Protein AF-A0A2S6UJ53-F1 (afdb_monomer_lite)

Sequence (110 aa):
MGRHGVETVLGAVVLLVVGMFMFFAYSAAQVKAVVVMSIVADIKLPTDTVASIGSEGIVGSKYVRFEPGVEKTFIEAGGAIAQTKGFRSLEDQVGEIIFLATGGSSDGGQ

pLDDT: mean 85.55, std 11.55, range [43.03, 97.5]

Secondary structure (DSSP, 8-state):
--SHHHHHHHHHHHHHHHHHHHHHHHHHHT----------TT-PPBTTPEEEEEESTTTS-EEEEEE--S-S-BPPTT---SEEEPPPPHHHHHHHHHHHHTT-------

Structure (mmCIF, N/CA/C/O backbone):
data_AF-A0A2S6UJ53-F1
#
_entry.id   AF-A0A2S6UJ53-F1
#
loop_
_atom_site.group_PDB
_atom_site.id
_atom_site.type_symbol
_atom_site.label_atom_id
_atom_site.label_alt_id
_atom_site.label_comp_id
_atom_site.label_asym_id
_atom_site.label_entity_id
_atom_site.label_seq_id
_atom_site.pdbx_PDB_ins_code
_atom_site.Cartn_x
_atom_site.Cartn_y
_atom_site.Cartn_z
_atom_site.occupancy
_atom_site.B_iso_or_equiv
_atom_site.auth_seq_id
_atom_site.auth_comp_id
_atom_site.auth_asym_id
_atom_site.auth_atom_id
_atom_site.pdbx_PDB_model_num
ATOM 1 N N . MET A 1 1 ? 27.704 17.789 -48.263 1.00 57.00 1 MET A N 1
ATOM 2 C CA . MET A 1 1 ? 26.407 17.695 -47.547 1.00 57.00 1 MET A CA 1
ATOM 3 C C . MET A 1 1 ? 26.108 16.309 -46.921 1.00 57.00 1 MET A C 1
ATOM 5 O O . MET A 1 1 ? 24.976 16.085 -46.527 1.00 57.00 1 MET A O 1
ATOM 9 N N . GLY A 1 2 ? 27.068 15.378 -46.755 1.00 60.09 2 GLY A N 1
ATOM 10 C CA . GLY A 1 2 ? 26.772 13.971 -46.388 1.00 60.09 2 GLY A CA 1
ATOM 11 C C . GLY A 1 2 ? 26.922 13.548 -44.914 1.00 60.09 2 GLY A C 1
ATOM 12 O O . GLY A 1 2 ? 26.799 12.364 -44.631 1.00 60.09 2 GLY A O 1
ATOM 13 N N . ARG A 1 3 ? 27.219 14.465 -43.980 1.00 65.56 3 ARG A N 1
ATOM 14 C CA . ARG A 1 3 ? 27.495 14.122 -42.564 1.00 65.56 3 ARG A CA 1
ATOM 15 C C . ARG A 1 3 ? 26.298 14.357 -41.625 1.00 65.56 3 ARG A C 1
ATOM 17 O O . ARG A 1 3 ? 26.142 13.618 -40.669 1.00 65.56 3 ARG A O 1
ATOM 24 N N . HIS A 1 4 ? 25.384 15.258 -41.997 1.00 71.00 4 HIS A N 1
ATOM 25 C CA . HIS A 1 4 ? 24.214 15.643 -41.189 1.00 71.00 4 HIS A CA 1
ATOM 26 C C . HIS A 1 4 ? 22.993 14.723 -41.299 1.00 71.00 4 HIS A C 1
ATOM 28 O O . HIS A 1 4 ? 22.118 14.727 -40.432 1.00 71.00 4 HIS A O 1
ATOM 34 N N . GLY A 1 5 ? 22.932 13.904 -42.351 1.00 81.69 5 GLY A N 1
ATOM 35 C CA . GLY A 1 5 ? 21.852 12.932 -42.520 1.00 81.69 5 GLY A CA 1
ATOM 36 C C . GLY A 1 5 ? 21.928 11.802 -41.493 1.00 81.69 5 GLY A C 1
ATOM 37 O O . GLY A 1 5 ? 20.924 11.470 -40.870 1.00 81.69 5 GLY A O 1
ATOM 38 N N . VAL A 1 6 ? 23.125 11.253 -41.262 1.00 85.00 6 VAL A N 1
ATOM 39 C CA . VAL A 1 6 ? 23.318 10.128 -40.330 1.00 85.00 6 VAL A CA 1
ATOM 40 C C . VAL A 1 6 ? 23.093 10.530 -38.873 1.00 85.00 6 VAL A C 1
ATOM 42 O O . VAL A 1 6 ? 22.550 9.744 -38.108 1.00 85.00 6 VAL A O 1
ATOM 45 N N . GLU A 1 7 ? 23.428 11.767 -38.507 1.00 86.81 7 GLU A N 1
ATOM 46 C CA . GLU A 1 7 ? 23.223 12.319 -37.161 1.00 86.81 7 GLU A CA 1
ATOM 47 C C . GLU A 1 7 ? 21.726 12.494 -36.858 1.00 86.81 7 GLU A C 1
ATOM 49 O O . GLU A 1 7 ? 21.259 12.145 -35.775 1.00 86.81 7 GLU A O 1
ATOM 54 N N . THR A 1 8 ? 20.951 12.946 -37.849 1.00 91.00 8 THR A N 1
ATOM 55 C CA . THR A 1 8 ? 19.496 13.129 -37.721 1.00 91.00 8 THR A CA 1
ATOM 56 C C . THR A 1 8 ? 18.765 11.789 -37.674 1.00 91.00 8 THR A C 1
ATOM 58 O O . THR A 1 8 ? 17.855 11.605 -36.867 1.00 91.00 8 THR A O 1
ATOM 61 N N . VAL A 1 9 ? 19.183 10.828 -38.503 1.00 92.69 9 VAL A N 1
ATOM 62 C CA . VAL A 1 9 ? 18.619 9.470 -38.496 1.00 92.69 9 VAL A CA 1
ATOM 63 C C . VAL A 1 9 ? 18.943 8.766 -37.181 1.00 92.69 9 VAL A C 1
ATOM 65 O O . VAL A 1 9 ? 18.045 8.191 -36.570 1.00 92.69 9 VAL A O 1
ATOM 68 N N . LEU A 1 10 ? 20.184 8.861 -36.695 1.00 91.19 10 LEU A N 1
ATOM 69 C CA . LEU A 1 10 ? 20.565 8.288 -35.405 1.00 91.19 10 LEU A CA 1
ATOM 70 C C . LEU A 1 10 ? 19.780 8.935 -34.256 1.00 91.19 10 LEU A C 1
ATOM 72 O O . LEU A 1 10 ? 19.243 8.219 -33.417 1.00 91.19 10 LEU A O 1
ATOM 76 N N . GLY A 1 11 ? 19.641 10.264 -34.245 1.00 93.00 11 GLY A N 1
ATOM 77 C CA . GLY A 1 11 ? 18.850 10.977 -33.239 1.00 93.00 11 GLY A CA 1
ATOM 78 C C . GLY A 1 11 ? 17.373 10.572 -33.237 1.00 93.00 11 GLY A C 1
ATOM 79 O O . GLY A 1 11 ? 16.805 10.315 -32.176 1.00 93.00 11 GLY A O 1
ATOM 80 N N . ALA A 1 12 ? 16.760 10.434 -34.415 1.00 95.56 12 ALA A N 1
ATOM 81 C CA . ALA A 1 12 ? 15.376 9.976 -34.541 1.00 95.56 12 ALA A CA 1
ATOM 82 C C . ALA A 1 12 ? 15.193 8.537 -34.029 1.00 95.56 12 ALA A C 1
ATOM 84 O O . ALA A 1 12 ? 14.220 8.247 -33.332 1.00 95.56 12 ALA A O 1
ATOM 85 N N . VAL A 1 13 ? 16.150 7.649 -34.317 1.00 96.19 13 VAL A N 1
ATOM 86 C CA . VAL A 1 13 ? 16.146 6.271 -33.805 1.00 96.19 13 VAL A CA 1
ATOM 87 C C . VAL A 1 13 ? 16.292 6.255 -32.284 1.00 96.19 13 VAL A C 1
ATOM 89 O O . VAL A 1 13 ? 15.545 5.547 -31.613 1.00 96.19 13 VAL A O 1
ATOM 92 N N . VAL A 1 14 ? 17.194 7.062 -31.720 1.00 96.12 14 VAL A N 1
ATOM 93 C CA . VAL A 1 14 ? 17.379 7.160 -30.264 1.00 96.12 14 VAL A CA 1
ATOM 94 C C . VAL A 1 14 ? 16.099 7.640 -29.581 1.00 96.12 14 VAL A C 1
ATOM 96 O O . VAL A 1 14 ? 15.680 7.031 -28.600 1.00 96.12 14 VAL A O 1
ATOM 99 N N . LEU A 1 15 ? 15.434 8.670 -30.110 1.00 96.88 15 LEU A N 1
ATOM 100 C CA . LEU A 1 15 ? 14.172 9.159 -29.545 1.00 96.88 15 LEU A CA 1
ATOM 101 C C . LEU A 1 15 ? 13.065 8.099 -29.584 1.00 96.88 15 LEU A C 1
ATOM 103 O O . LEU A 1 15 ? 12.323 7.960 -28.611 1.00 96.88 15 LEU A O 1
ATOM 107 N N . LEU A 1 16 ? 12.982 7.318 -30.664 1.00 97.44 16 LEU A N 1
ATOM 108 C CA . LEU A 1 16 ? 12.043 6.198 -30.761 1.00 97.44 16 LEU A CA 1
ATOM 109 C C . LEU A 1 16 ? 12.338 5.151 -29.678 1.00 97.44 16 LEU A C 1
ATOM 111 O O . LEU A 1 16 ? 11.437 4.758 -28.937 1.00 97.44 16 LEU A O 1
ATOM 115 N N . VAL A 1 17 ? 13.602 4.744 -29.538 1.00 97.06 17 VAL A N 1
ATOM 116 C CA . VAL A 1 17 ? 14.027 3.756 -28.534 1.00 97.06 17 VAL A CA 1
ATOM 117 C C . VAL A 1 17 ? 13.746 4.246 -27.115 1.00 97.06 17 VAL A C 1
ATOM 119 O O . VAL A 1 17 ? 13.217 3.483 -26.311 1.00 97.06 17 VAL A O 1
ATOM 122 N N . VAL A 1 18 ? 14.032 5.514 -26.808 1.00 97.50 18 VAL A N 1
ATOM 123 C CA . VAL A 1 18 ? 13.737 6.113 -25.497 1.00 97.50 18 VAL A CA 1
ATOM 124 C C . VAL A 1 18 ? 12.236 6.110 -25.223 1.00 97.50 18 VAL A C 1
ATOM 126 O O . VAL A 1 18 ? 11.825 5.703 -24.139 1.00 97.50 18 VAL A O 1
ATOM 129 N N . GLY A 1 19 ? 11.410 6.498 -26.199 1.00 96.31 19 GLY A N 1
ATOM 130 C CA . GLY A 1 19 ? 9.953 6.463 -26.063 1.00 96.31 19 GLY A CA 1
ATOM 131 C C . GLY A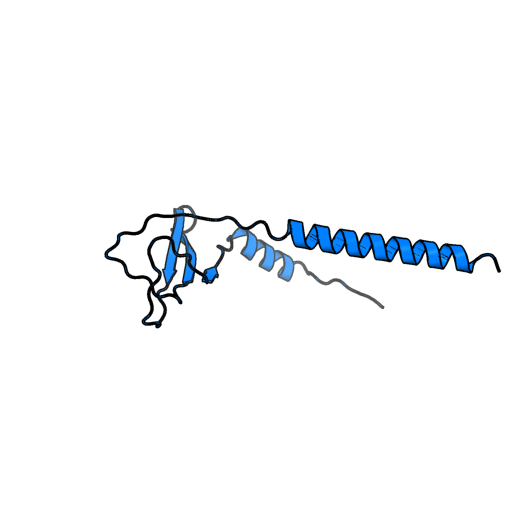 1 19 ? 9.421 5.050 -25.810 1.00 96.31 19 GLY A C 1
ATOM 132 O O . GLY A 1 19 ? 8.630 4.840 -24.889 1.00 96.31 19 GLY A O 1
ATOM 133 N N . MET A 1 20 ? 9.907 4.065 -26.572 1.00 95.19 20 MET A N 1
ATOM 134 C CA . MET A 1 20 ? 9.544 2.656 -26.390 1.00 95.19 20 MET A CA 1
ATOM 135 C C . MET A 1 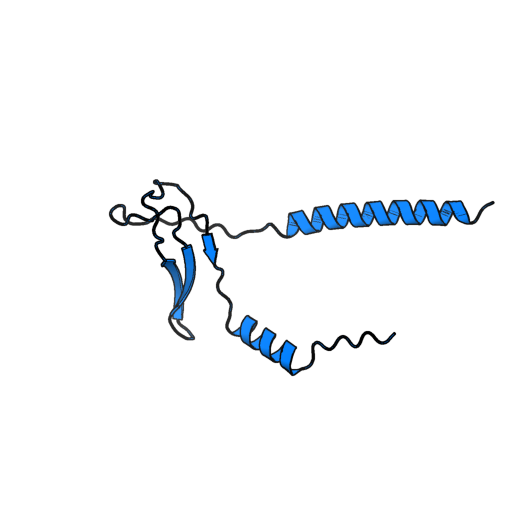20 ? 9.983 2.133 -25.018 1.00 95.19 20 MET A C 1
ATOM 137 O O . MET A 1 20 ? 9.208 1.464 -24.336 1.00 95.19 20 MET A O 1
ATOM 141 N N . PHE A 1 21 ? 11.205 2.462 -24.595 1.00 95.19 21 PHE A N 1
ATOM 142 C CA . PHE A 1 21 ? 11.727 2.079 -23.289 1.00 95.19 21 PHE A CA 1
ATOM 143 C C . PHE A 1 21 ? 10.907 2.694 -22.158 1.00 95.19 21 PHE A C 1
ATOM 145 O O . PHE A 1 21 ? 10.535 1.978 -21.237 1.00 95.19 21 PHE A O 1
ATOM 152 N N . MET A 1 22 ? 10.565 3.983 -22.233 1.00 93.19 22 MET A N 1
ATOM 153 C CA . MET A 1 22 ? 9.730 4.634 -21.220 1.00 93.19 22 MET A CA 1
ATOM 154 C C . MET A 1 22 ? 8.347 3.992 -21.123 1.00 93.19 22 MET A C 1
ATOM 156 O O . MET A 1 22 ? 7.872 3.731 -20.020 1.00 93.19 22 MET A O 1
ATOM 160 N N . PHE A 1 23 ? 7.719 3.695 -22.263 1.00 90.62 23 PHE A N 1
ATOM 161 C CA . PHE A 1 23 ? 6.430 3.009 -22.295 1.00 90.62 23 PHE A CA 1
ATOM 162 C C . PHE A 1 23 ? 6.511 1.618 -21.652 1.00 90.62 23 PHE A C 1
ATOM 164 O O . PHE A 1 23 ? 5.669 1.256 -20.824 1.00 90.62 23 PHE A O 1
ATOM 171 N N . PHE A 1 24 ? 7.546 0.850 -21.998 1.00 89.50 24 PHE A N 1
ATOM 172 C CA . PHE A 1 24 ? 7.770 -0.478 -21.438 1.00 89.50 24 PHE A CA 1
ATOM 173 C C . PHE A 1 24 ? 8.085 -0.419 -19.940 1.00 89.50 24 PHE A C 1
ATOM 175 O O . PHE A 1 24 ? 7.474 -1.146 -19.165 1.00 89.50 24 PHE A O 1
ATOM 182 N N . ALA A 1 25 ? 8.979 0.475 -19.516 1.00 86.81 25 ALA A N 1
ATOM 183 C CA . ALA A 1 25 ? 9.356 0.665 -18.119 1.00 86.81 25 ALA A CA 1
ATOM 184 C C . ALA A 1 25 ? 8.157 1.094 -17.262 1.00 86.81 25 ALA A C 1
ATOM 186 O O . ALA A 1 25 ? 7.946 0.544 -16.184 1.00 86.81 25 ALA A O 1
ATOM 187 N N . TYR A 1 26 ? 7.330 2.019 -17.760 1.00 86.38 26 TYR A N 1
ATOM 188 C CA . TYR A 1 26 ? 6.097 2.425 -17.086 1.00 86.38 26 TYR A CA 1
ATOM 189 C C . TYR A 1 26 ? 5.114 1.258 -16.947 1.00 86.38 26 TYR A C 1
ATOM 191 O O . TYR A 1 26 ? 4.553 1.042 -15.875 1.00 86.38 26 TYR A O 1
ATOM 199 N N . SER A 1 27 ? 4.937 0.476 -18.013 1.00 81.12 27 SER A N 1
ATOM 200 C CA . SER A 1 27 ? 4.037 -0.681 -18.007 1.00 81.12 27 SER A CA 1
ATOM 201 C C . SER A 1 27 ? 4.539 -1.796 -17.081 1.00 81.12 27 SER A C 1
ATOM 203 O O . SER A 1 27 ? 3.751 -2.383 -16.343 1.00 81.12 27 SER A O 1
ATOM 205 N N . ALA A 1 28 ? 5.850 -2.054 -17.064 1.00 77.06 28 ALA A N 1
ATOM 206 C CA . ALA A 1 28 ? 6.479 -3.058 -16.206 1.00 77.06 28 ALA A CA 1
ATOM 207 C C . ALA A 1 28 ? 6.460 -2.667 -14.717 1.00 77.06 28 ALA A C 1
ATOM 209 O O . ALA A 1 28 ? 6.399 -3.539 -13.854 1.00 77.06 28 ALA A O 1
ATOM 210 N N . ALA A 1 29 ? 6.469 -1.370 -14.400 1.00 74.19 29 ALA A N 1
ATOM 211 C CA . ALA A 1 29 ? 6.455 -0.883 -13.022 1.00 74.19 29 ALA A CA 1
ATOM 212 C C . ALA A 1 29 ? 5.093 -1.031 -12.313 1.00 74.19 29 ALA A C 1
ATOM 214 O O . ALA A 1 29 ? 5.031 -0.942 -11.089 1.00 74.19 29 ALA A O 1
ATOM 215 N N . GLN A 1 30 ? 3.993 -1.257 -13.041 1.00 72.88 30 GLN A N 1
ATOM 216 C CA . GLN A 1 30 ? 2.634 -1.268 -12.472 1.00 72.88 30 GLN A CA 1
ATOM 217 C C . GLN A 1 30 ? 2.164 -2.646 -11.981 1.00 72.88 30 GLN A C 1
ATOM 219 O O . GLN A 1 30 ? 0.965 -2.879 -11.816 1.00 72.88 30 GLN A O 1
ATOM 224 N N . VAL A 1 31 ? 3.084 -3.573 -11.710 1.00 76.00 31 VAL A N 1
ATOM 225 C CA . VAL A 1 31 ? 2.722 -4.858 -11.104 1.00 76.00 31 VAL A CA 1
ATOM 226 C C . VAL A 1 31 ? 2.488 -4.652 -9.607 1.00 76.00 31 VAL A C 1
ATOM 228 O O . VAL A 1 31 ? 3.427 -4.570 -8.819 1.00 76.00 31 VAL A O 1
ATOM 231 N N . LYS A 1 32 ? 1.217 -4.556 -9.206 1.00 79.62 32 LYS A N 1
ATOM 232 C CA . LYS A 1 32 ? 0.805 -4.472 -7.798 1.00 79.62 32 LYS A CA 1
ATOM 233 C C . LYS A 1 32 ? 0.228 -5.804 -7.340 1.00 79.62 32 LYS A C 1
ATOM 235 O O . LYS A 1 32 ? -0.630 -6.376 -8.008 1.00 79.62 32 LYS A O 1
ATOM 240 N N . ALA A 1 33 ? 0.668 -6.279 -6.178 1.00 86.00 33 ALA A N 1
ATOM 241 C CA . ALA A 1 33 ? 0.037 -7.416 -5.525 1.00 86.00 33 ALA A CA 1
ATOM 242 C C . ALA A 1 33 ? -1.362 -7.014 -5.028 1.00 86.00 33 ALA A C 1
ATOM 244 O O . ALA A 1 33 ? -1.506 -6.014 -4.323 1.00 86.00 33 ALA A O 1
ATOM 245 N N . VAL A 1 34 ? -2.382 -7.794 -5.392 1.00 88.81 34 VAL A N 1
ATOM 246 C CA . VAL A 1 34 ? -3.764 -7.601 -4.933 1.00 88.81 34 VAL A CA 1
ATOM 247 C C . VAL A 1 34 ? -4.075 -8.651 -3.875 1.00 88.81 34 VAL A C 1
ATOM 249 O O . VAL A 1 34 ? -3.957 -9.848 -4.131 1.00 88.81 34 VAL A O 1
ATOM 252 N N . VAL A 1 35 ? -4.482 -8.201 -2.689 1.00 91.00 35 VAL A N 1
ATOM 253 C CA . VAL A 1 35 ? -4.904 -9.072 -1.587 1.00 91.00 35 VAL A CA 1
ATOM 254 C C . VAL A 1 35 ? -6.414 -8.949 -1.429 1.00 91.00 35 VAL A C 1
ATOM 256 O O . VAL A 1 35 ? -6.922 -7.858 -1.181 1.00 91.00 35 VAL A O 1
ATOM 259 N N . VAL A 1 36 ? -7.123 -10.070 -1.559 1.00 93.06 36 VAL A N 1
ATOM 260 C CA . VAL A 1 36 ? -8.567 -10.164 -1.307 1.00 93.06 36 VAL A CA 1
ATOM 261 C C . VAL A 1 36 ? -8.773 -10.903 0.009 1.00 93.06 36 VAL A C 1
ATOM 263 O O . VAL A 1 36 ? -8.155 -11.939 0.242 1.00 93.06 36 VAL A O 1
ATOM 266 N N . MET A 1 37 ? -9.626 -10.368 0.877 1.00 90.81 37 MET A N 1
ATOM 267 C CA . MET A 1 37 ? -9.866 -10.920 2.208 1.00 90.81 37 MET A CA 1
ATOM 268 C C . MET A 1 37 ? -11.327 -10.790 2.622 1.00 90.81 37 MET A C 1
ATOM 270 O O . MET A 1 37 ? -12.036 -9.899 2.162 1.00 90.81 37 MET A O 1
ATOM 274 N N . SER A 1 38 ? -11.752 -11.678 3.519 1.00 92.44 38 SER A N 1
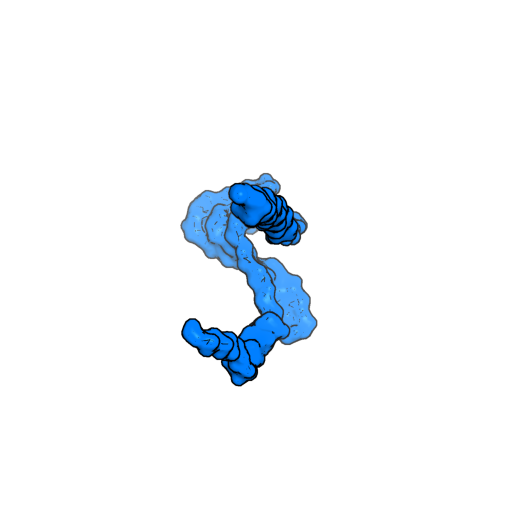ATOM 275 C CA . SER A 1 38 ? -13.072 -11.637 4.145 1.00 92.44 38 SER A CA 1
ATOM 276 C C . SER A 1 38 ? -12.960 -11.037 5.541 1.00 92.44 38 SER A C 1
ATOM 278 O O . SER A 1 38 ? -12.167 -11.503 6.356 1.00 92.44 38 SER A O 1
ATOM 280 N N . ILE A 1 39 ? -13.779 -10.025 5.816 1.00 89.94 39 ILE A N 1
ATOM 281 C CA . ILE A 1 39 ? -13.867 -9.348 7.113 1.00 89.94 39 ILE A CA 1
ATOM 282 C C . ILE A 1 39 ? -15.249 -9.637 7.704 1.00 89.94 39 ILE A C 1
ATOM 284 O O . ILE A 1 39 ? -16.234 -9.755 6.973 1.00 89.94 39 ILE A O 1
ATOM 288 N N . VAL A 1 40 ? -15.323 -9.786 9.027 1.00 91.25 40 VAL A N 1
ATOM 289 C CA . VAL A 1 40 ? -16.597 -9.930 9.743 1.00 91.25 40 VAL A CA 1
ATOM 290 C C . VAL A 1 40 ? -17.486 -8.711 9.485 1.00 91.25 40 VAL A C 1
ATOM 292 O O . VAL A 1 40 ? -17.044 -7.577 9.634 1.00 91.25 40 VAL A O 1
ATOM 295 N N . ALA A 1 41 ? -18.755 -8.956 9.150 1.00 82.38 41 ALA A N 1
ATOM 296 C CA . ALA A 1 41 ? -19.710 -7.921 8.743 1.00 82.38 41 ALA A CA 1
ATOM 297 C C . ALA A 1 41 ? -20.047 -6.883 9.834 1.00 82.38 41 ALA A C 1
ATOM 299 O O . ALA A 1 41 ? -20.515 -5.794 9.519 1.00 82.38 41 ALA A O 1
ATOM 300 N N . ASP A 1 42 ? -19.814 -7.210 11.107 1.00 88.56 42 ASP A N 1
ATOM 301 C CA . ASP A 1 42 ? -20.000 -6.282 12.230 1.00 88.56 42 ASP A CA 1
ATOM 302 C C . ASP A 1 42 ? -18.942 -5.157 12.243 1.00 88.56 42 ASP A C 1
ATOM 304 O O . ASP A 1 42 ? -19.181 -4.061 12.749 1.00 88.56 42 ASP A O 1
ATOM 308 N N . ILE A 1 43 ? -17.783 -5.390 11.617 1.00 88.88 43 ILE A N 1
ATOM 309 C CA . ILE A 1 43 ? -16.682 -4.428 11.561 1.00 88.88 43 ILE A CA 1
ATOM 310 C C . ILE A 1 43 ? -16.921 -3.456 10.405 1.00 88.88 43 ILE A C 1
ATOM 312 O O . ILE A 1 43 ? -16.779 -3.802 9.233 1.00 88.88 43 ILE A O 1
ATOM 316 N N . LYS A 1 44 ? -17.232 -2.204 10.740 1.00 89.88 44 LYS A N 1
ATOM 317 C CA . LYS A 1 44 ? -17.405 -1.126 9.762 1.00 89.88 44 LYS A CA 1
ATOM 318 C C . LYS A 1 44 ? -16.090 -0.382 9.547 1.00 89.88 44 LYS A C 1
ATOM 320 O O . LYS A 1 44 ? -15.577 0.237 10.475 1.00 89.88 44 LYS A O 1
ATOM 325 N N . LEU A 1 45 ? -15.569 -0.419 8.322 1.00 92.6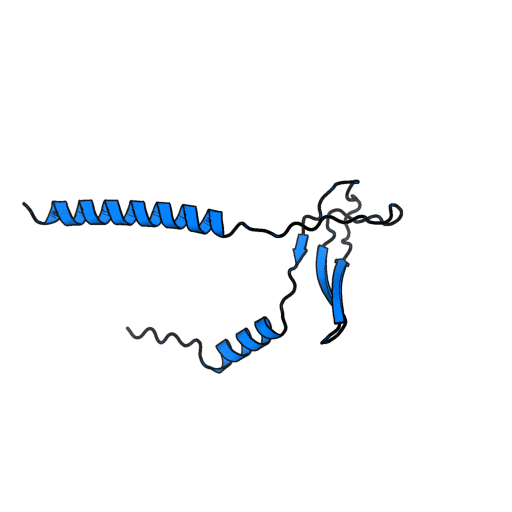9 45 LEU A N 1
ATOM 326 C CA . LEU A 1 45 ? -14.348 0.293 7.940 1.00 92.69 45 LEU A CA 1
ATOM 327 C C . LEU A 1 45 ? -14.692 1.600 7.215 1.00 92.69 45 LEU A C 1
ATOM 329 O O . LEU A 1 45 ? -15.355 1.539 6.176 1.00 92.69 45 LEU A O 1
ATOM 333 N N . PRO A 1 46 ? -14.274 2.768 7.736 1.00 95.25 46 PRO A N 1
ATOM 334 C CA . PRO A 1 46 ? -14.385 4.042 7.031 1.00 95.25 46 PRO A CA 1
ATOM 335 C C . PRO A 1 46 ? -13.702 4.020 5.657 1.00 95.25 46 PRO A C 1
ATOM 337 O O . PRO A 1 46 ? -12.721 3.298 5.461 1.00 95.25 46 PRO A O 1
ATOM 340 N N . THR A 1 47 ? -14.173 4.829 4.711 1.00 95.38 47 THR A N 1
ATOM 341 C CA . THR A 1 47 ? -13.593 4.954 3.358 1.00 95.38 47 THR A CA 1
ATOM 342 C C . THR A 1 47 ? -12.157 5.470 3.350 1.00 95.38 47 THR A C 1
ATOM 344 O O . THR A 1 47 ? -11.394 5.136 2.443 1.00 95.38 47 THR A O 1
ATOM 347 N N . ASP A 1 48 ? -11.759 6.208 4.384 1.00 95.38 48 ASP A N 1
ATOM 348 C CA . ASP A 1 48 ? -10.400 6.705 4.604 1.00 95.38 48 ASP A CA 1
ATOM 349 C C . ASP A 1 48 ? -9.526 5.760 5.450 1.00 95.38 48 ASP A C 1
ATOM 351 O O . ASP A 1 48 ? -8.437 6.139 5.883 1.00 95.38 48 ASP A O 1
ATOM 355 N N . THR A 1 49 ? -9.962 4.513 5.667 1.00 95.44 49 THR A N 1
ATOM 356 C CA . THR A 1 49 ? -9.150 3.492 6.345 1.00 95.44 49 THR A CA 1
ATOM 357 C C . THR A 1 49 ? -7.840 3.263 5.599 1.00 95.44 49 THR A C 1
ATOM 359 O O . THR A 1 49 ? -7.822 3.054 4.384 1.00 95.44 49 THR A O 1
ATOM 362 N N . VAL A 1 50 ? -6.736 3.213 6.343 1.00 95.56 50 VAL A N 1
ATOM 363 C CA . VAL A 1 50 ? -5.426 2.839 5.804 1.00 95.56 50 VAL A CA 1
ATOM 364 C C . VAL A 1 50 ? -5.125 1.390 6.165 1.00 95.56 50 VAL A C 1
ATOM 366 O O . VAL A 1 50 ? -5.153 1.013 7.337 1.00 95.56 50 VAL A O 1
ATOM 369 N N . ALA A 1 51 ? -4.801 0.571 5.164 1.00 94.31 51 ALA A N 1
ATOM 370 C CA . ALA A 1 51 ? -4.282 -0.777 5.376 1.00 94.31 51 ALA A CA 1
ATOM 371 C C . ALA A 1 51 ? -2.750 -0.762 5.352 1.00 94.31 51 ALA A C 1
ATOM 373 O O . ALA A 1 51 ? -2.135 -0.195 4.451 1.00 94.31 51 ALA A O 1
ATOM 374 N N . SER A 1 52 ? -2.112 -1.405 6.320 1.00 92.81 52 SER A N 1
ATOM 375 C CA . SER A 1 52 ? -0.656 -1.544 6.376 1.00 92.81 52 SER A CA 1
ATOM 376 C C . SER A 1 52 ? -0.258 -2.981 6.668 1.00 92.81 52 SER A C 1
ATOM 378 O O . SER A 1 52 ? -0.990 -3.713 7.328 1.00 92.81 52 SER A O 1
ATOM 380 N N . ILE A 1 53 ? 0.898 -3.404 6.165 1.00 91.06 53 ILE A N 1
ATOM 381 C CA . ILE A 1 53 ? 1.457 -4.714 6.502 1.00 91.06 53 ILE A CA 1
ATOM 382 C C . ILE A 1 53 ? 2.388 -4.549 7.707 1.00 91.06 53 ILE A C 1
ATOM 384 O O . ILE A 1 53 ? 3.415 -3.877 7.614 1.00 91.06 53 ILE A O 1
ATOM 388 N N . GLY A 1 54 ? 2.017 -5.153 8.834 1.00 87.75 54 GLY A N 1
ATOM 389 C CA . GLY A 1 54 ? 2.829 -5.236 10.049 1.00 87.75 54 GLY A CA 1
ATOM 390 C C . GLY A 1 54 ? 3.509 -6.599 10.197 1.00 87.75 54 GLY A C 1
ATOM 391 O O . GLY A 1 54 ? 3.149 -7.553 9.510 1.00 87.75 54 GLY A O 1
ATOM 392 N N . SER A 1 55 ? 4.472 -6.691 11.117 1.00 85.88 55 SER A N 1
ATOM 393 C CA . SER A 1 55 ? 5.093 -7.953 11.551 1.00 85.88 55 SER A CA 1
ATOM 394 C C . SER A 1 55 ? 4.999 -8.079 13.069 1.00 85.88 55 SER A C 1
ATOM 396 O O . SER A 1 55 ? 5.154 -7.088 13.789 1.00 85.88 55 SER A O 1
ATOM 398 N N . GLU A 1 56 ? 4.756 -9.286 13.566 1.00 85.12 56 GLU A N 1
ATOM 399 C CA . GLU A 1 56 ? 4.816 -9.583 14.998 1.00 85.12 56 GLU A CA 1
ATOM 400 C C . GLU A 1 56 ? 6.275 -9.810 15.428 1.00 85.12 56 GLU A C 1
ATOM 402 O O . GLU A 1 56 ? 6.847 -10.879 15.242 1.00 85.12 56 GLU A O 1
ATOM 407 N N . GLY A 1 57 ? 6.920 -8.791 15.999 1.00 78.44 57 GLY A N 1
ATOM 408 C CA . GLY A 1 57 ? 8.317 -8.896 16.437 1.00 78.44 57 GLY A CA 1
ATOM 409 C C . GLY A 1 57 ? 9.315 -9.103 15.284 1.00 78.44 57 GLY A C 1
ATOM 410 O O . GLY A 1 57 ? 9.072 -8.682 14.155 1.00 78.44 57 GLY A O 1
ATOM 411 N N . ILE A 1 58 ? 10.469 -9.716 15.585 1.00 76.69 58 ILE A N 1
ATOM 412 C CA . ILE A 1 58 ? 11.583 -9.891 14.626 1.00 76.69 58 ILE A CA 1
ATOM 413 C C . ILE A 1 58 ? 11.380 -11.118 13.719 1.00 76.69 58 ILE A C 1
ATOM 415 O O . ILE A 1 58 ? 11.786 -11.093 12.562 1.00 76.69 58 ILE A O 1
ATOM 419 N N . VAL A 1 59 ? 10.751 -12.183 14.231 1.00 78.81 59 VAL A N 1
ATOM 420 C CA . VAL A 1 59 ? 10.636 -13.495 13.550 1.00 78.81 59 VAL A CA 1
ATOM 421 C C . VAL A 1 59 ? 9.175 -13.930 13.359 1.00 78.81 59 VAL A C 1
ATOM 423 O O . VAL A 1 59 ? 8.910 -15.037 12.900 1.00 78.81 59 VAL A O 1
ATOM 426 N N . GLY A 1 60 ? 8.203 -13.106 13.750 1.00 81.19 60 GLY A N 1
ATOM 427 C CA . GLY A 1 60 ? 6.798 -13.493 13.684 1.00 81.19 60 GLY A CA 1
ATOM 428 C C . GLY A 1 60 ? 6.163 -13.308 12.311 1.00 81.19 60 GLY A C 1
ATOM 429 O O . GLY A 1 60 ? 6.764 -12.827 11.346 1.00 81.19 60 GLY A O 1
ATOM 430 N N . SER A 1 61 ? 4.898 -13.707 12.248 1.00 86.50 61 SER A N 1
ATOM 431 C CA . SER A 1 61 ? 4.024 -13.585 11.087 1.00 86.50 61 SER A CA 1
ATOM 432 C C . SER A 1 61 ? 3.824 -12.134 10.652 1.00 86.50 61 SER A C 1
ATOM 434 O O . SER A 1 61 ? 3.853 -11.199 11.458 1.00 86.50 61 SER A O 1
ATOM 436 N N . LYS A 1 62 ? 3.569 -11.951 9.351 1.00 86.19 62 LYS A N 1
ATOM 437 C CA . LYS A 1 62 ? 3.039 -10.692 8.821 1.00 86.19 62 LYS A CA 1
ATOM 438 C C . LYS A 1 62 ? 1.524 -10.674 8.949 1.00 86.19 62 LYS A C 1
ATOM 440 O O . LYS A 1 62 ? 0.874 -11.695 8.736 1.00 86.19 62 LYS A O 1
ATOM 445 N N . TYR A 1 63 ? 0.970 -9.506 9.230 1.00 89.38 63 TYR A N 1
ATOM 446 C CA . TYR A 1 63 ? -0.471 -9.297 9.313 1.00 89.38 63 TYR A CA 1
ATOM 447 C C . TYR A 1 63 ? -0.869 -7.989 8.638 1.00 89.38 63 TYR A C 1
ATOM 449 O O . TYR A 1 63 ? -0.055 -7.079 8.473 1.00 89.38 63 TYR A O 1
ATOM 457 N N . VAL A 1 64 ? -2.139 -7.896 8.247 1.00 91.81 64 VAL A N 1
ATOM 458 C CA . VAL A 1 64 ? -2.719 -6.650 7.744 1.00 91.81 64 VAL A CA 1
ATOM 459 C C . VAL A 1 64 ? -3.321 -5.896 8.920 1.00 91.81 64 VAL A C 1
ATOM 461 O O . VAL A 1 64 ? -4.179 -6.412 9.631 1.00 91.81 64 VAL A O 1
ATOM 464 N N . ARG A 1 65 ? -2.849 -4.674 9.138 1.00 90.94 65 ARG A N 1
ATOM 465 C CA . ARG A 1 65 ? -3.341 -3.746 10.148 1.00 90.94 65 ARG A CA 1
ATOM 466 C C . ARG A 1 65 ? -4.204 -2.690 9.478 1.00 90.94 65 ARG A C 1
ATOM 468 O O . ARG A 1 65 ? -3.754 -2.039 8.538 1.00 90.94 65 ARG A O 1
ATOM 475 N N . PHE A 1 66 ? -5.401 -2.484 10.012 1.00 92.69 66 PHE A N 1
ATOM 476 C CA . PHE A 1 66 ? -6.275 -1.386 9.616 1.00 92.69 66 PHE A CA 1
ATOM 477 C C . PHE A 1 66 ? -6.166 -0.239 10.611 1.00 92.69 66 PHE A C 1
ATOM 479 O O . PHE A 1 66 ? -6.227 -0.450 11.822 1.00 92.69 66 PHE A O 1
ATOM 486 N N . GLU A 1 67 ? -6.013 0.970 10.091 1.00 93.75 67 GLU A N 1
ATOM 487 C CA . GLU A 1 67 ? -6.083 2.217 10.845 1.00 93.75 67 GLU A CA 1
ATOM 488 C C . GLU A 1 67 ? -7.338 2.959 10.362 1.00 93.75 67 GLU A C 1
ATOM 490 O O . GLU A 1 67 ? -7.300 3.558 9.283 1.00 93.75 67 GLU A O 1
ATOM 495 N N . PRO A 1 68 ? -8.471 2.852 11.086 1.00 93.62 68 PRO A N 1
ATOM 496 C CA . PRO A 1 68 ? -9.701 3.543 10.719 1.00 93.62 68 PRO A CA 1
ATOM 497 C C . PRO A 1 68 ? -9.479 5.051 10.735 1.00 93.62 68 PRO A C 1
ATOM 499 O O . PRO A 1 68 ? -8.872 5.579 11.670 1.00 93.62 68 PRO A O 1
ATOM 502 N N . GLY A 1 69 ? -9.977 5.731 9.710 1.00 92.88 69 GLY A N 1
ATOM 503 C CA . GLY A 1 69 ? -9.966 7.181 9.676 1.00 92.88 69 GLY A CA 1
ATOM 504 C C . GLY A 1 69 ? -11.206 7.793 10.330 1.00 92.88 69 GLY A C 1
ATOM 505 O O . GLY A 1 69 ? -11.856 7.185 11.186 1.00 92.88 69 GLY A O 1
ATOM 506 N N . VAL A 1 70 ? -11.501 9.037 9.969 1.00 94.75 70 VAL A N 1
ATOM 507 C CA . VAL A 1 70 ? -12.544 9.867 10.597 1.00 94.75 70 VAL A CA 1
ATOM 508 C C . VAL A 1 70 ? -13.778 10.035 9.717 1.00 94.75 70 VAL A C 1
ATOM 510 O O . VAL A 1 70 ? -14.745 10.682 10.136 1.00 94.75 70 VAL A O 1
ATOM 513 N N . GLU A 1 71 ? -13.766 9.485 8.501 1.00 94.56 71 GLU A N 1
ATOM 514 C CA . GLU A 1 71 ? -14.927 9.558 7.629 1.00 94.56 71 GLU A CA 1
ATOM 515 C C . GLU A 1 71 ? -16.118 8.781 8.195 1.00 94.56 71 GLU A C 1
ATOM 517 O O . GLU A 1 71 ? -16.003 7.760 8.871 1.00 94.56 71 GLU A O 1
ATOM 522 N N . LYS A 1 72 ? -17.312 9.298 7.902 1.00 92.88 72 LYS A N 1
ATOM 523 C CA . LYS A 1 72 ? -18.587 8.688 8.309 1.00 92.88 72 LYS A CA 1
ATOM 524 C C . LYS A 1 72 ? -19.148 7.745 7.247 1.00 92.88 72 LYS A C 1
ATOM 526 O O . LYS A 1 72 ? -20.189 7.127 7.464 1.00 92.88 72 LYS A O 1
ATOM 531 N N . THR A 1 73 ? -18.480 7.676 6.102 1.00 94.12 73 THR A N 1
ATOM 532 C CA . THR A 1 73 ? -18.818 6.795 4.991 1.00 94.12 73 THR A CA 1
ATOM 533 C C . THR A 1 73 ? -18.032 5.504 5.153 1.00 94.12 73 THR A C 1
ATOM 535 O O . THR A 1 73 ? -16.847 5.541 5.471 1.00 94.12 73 THR A O 1
ATOM 538 N N . PHE A 1 74 ? -18.689 4.364 4.954 1.00 92.81 74 PHE A N 1
ATOM 539 C CA . PHE A 1 74 ? -18.085 3.048 5.137 1.00 92.81 74 PHE A CA 1
ATOM 540 C C . PHE A 1 74 ? -17.897 2.336 3.802 1.00 92.81 74 PHE A C 1
ATOM 542 O O . PHE A 1 74 ? -18.668 2.540 2.865 1.00 92.81 74 PHE A O 1
ATOM 549 N N . ILE A 1 75 ? -16.876 1.487 3.733 1.00 92.38 75 ILE A N 1
ATOM 550 C CA . ILE A 1 75 ? -16.609 0.635 2.576 1.00 92.38 75 ILE A CA 1
ATOM 551 C C . ILE A 1 75 ? -17.703 -0.438 2.491 1.00 92.38 75 ILE A C 1
ATOM 553 O O . ILE A 1 75 ? -17.973 -1.140 3.467 1.00 92.38 75 ILE A O 1
ATOM 557 N N . GLU A 1 76 ? -18.331 -0.567 1.323 1.00 90.81 76 GLU A N 1
ATOM 558 C CA . GLU A 1 76 ? -19.341 -1.596 1.065 1.00 90.81 76 GLU A CA 1
ATOM 559 C C . GLU A 1 76 ? -18.718 -2.982 0.836 1.00 90.81 76 GLU A C 1
ATOM 561 O O . GLU A 1 76 ? -17.520 -3.129 0.576 1.00 90.81 76 GLU A O 1
ATOM 566 N N . ALA A 1 77 ? -19.543 -4.029 0.908 1.00 88.69 77 ALA A N 1
ATOM 567 C CA . ALA A 1 77 ? -19.108 -5.390 0.616 1.00 88.69 77 ALA A CA 1
ATOM 568 C C . ALA A 1 77 ? -18.548 -5.496 -0.815 1.00 88.69 77 ALA A C 1
ATOM 570 O O . ALA A 1 77 ? -19.181 -5.070 -1.777 1.00 88.69 77 ALA A O 1
ATOM 571 N N . GLY A 1 78 ? -17.352 -6.075 -0.951 1.00 89.50 78 GLY A N 1
ATOM 572 C CA . GLY A 1 78 ? -16.637 -6.138 -2.231 1.00 89.50 78 GLY A CA 1
ATOM 573 C C . GLY A 1 78 ? -15.911 -4.843 -2.619 1.00 89.50 78 GLY A C 1
ATOM 574 O O . GLY A 1 78 ? -15.278 -4.802 -3.672 1.00 89.50 78 GLY A O 1
ATOM 575 N N . GLY A 1 79 ? -15.967 -3.806 -1.779 1.00 91.19 79 GLY A N 1
ATOM 576 C CA . GLY A 1 79 ? -15.182 -2.588 -1.943 1.00 91.19 79 GLY A CA 1
ATOM 577 C C . GLY A 1 79 ? -13.681 -2.806 -1.725 1.00 91.19 79 GLY A C 1
ATOM 578 O O . GLY A 1 79 ? -13.234 -3.849 -1.244 1.00 91.19 79 GLY A O 1
ATOM 579 N N . ALA A 1 80 ? -12.893 -1.792 -2.076 1.00 92.50 80 ALA A N 1
ATOM 580 C CA . ALA A 1 80 ? -11.440 -1.805 -1.949 1.00 92.50 80 ALA A CA 1
ATOM 581 C C . ALA A 1 80 ? -10.957 -0.686 -1.022 1.00 92.50 80 ALA A C 1
ATOM 583 O O . ALA A 1 80 ? -11.522 0.407 -0.994 1.00 92.50 80 ALA A O 1
ATOM 584 N N . ILE A 1 81 ? -9.869 -0.948 -0.299 1.00 93.12 81 ILE A N 1
ATOM 585 C CA . ILE A 1 81 ? -9.187 0.064 0.508 1.00 93.12 81 ILE A CA 1
ATOM 586 C C . ILE A 1 81 ? -8.281 0.882 -0.412 1.00 93.12 81 ILE A C 1
ATOM 588 O O . ILE A 1 81 ? -7.367 0.341 -1.034 1.00 93.12 81 ILE A O 1
ATOM 592 N N . ALA A 1 82 ? -8.531 2.189 -0.494 1.00 91.12 82 ALA A N 1
ATOM 593 C CA . ALA A 1 82 ? -7.798 3.075 -1.395 1.00 91.12 82 ALA A CA 1
ATOM 594 C C . ALA A 1 82 ? -6.367 3.369 -0.916 1.00 91.12 82 ALA A C 1
ATOM 596 O O . ALA A 1 82 ? -5.476 3.600 -1.733 1.00 91.12 82 ALA A O 1
ATOM 597 N N . GLN A 1 83 ? -6.145 3.392 0.402 1.00 91.88 83 GLN A N 1
ATOM 598 C CA . GLN A 1 83 ? -4.870 3.768 1.005 1.00 91.88 83 GLN A CA 1
ATOM 599 C C . GLN A 1 83 ? -4.167 2.542 1.592 1.00 91.88 83 GLN A C 1
ATOM 601 O O . GLN A 1 83 ? -4.603 1.973 2.592 1.00 91.88 83 GLN A O 1
ATOM 606 N N . THR A 1 84 ? -3.046 2.149 0.985 1.00 93.12 84 THR A N 1
ATOM 607 C CA . THR A 1 84 ? -2.237 1.014 1.447 1.00 93.12 84 THR A CA 1
ATOM 608 C C . THR A 1 84 ? -0.790 1.424 1.682 1.00 93.12 84 THR A C 1
ATOM 610 O O . THR A 1 84 ? -0.175 2.042 0.812 1.00 93.12 84 THR A O 1
ATOM 613 N N . LYS A 1 85 ? -0.215 1.029 2.818 1.00 89.19 85 LYS A N 1
AT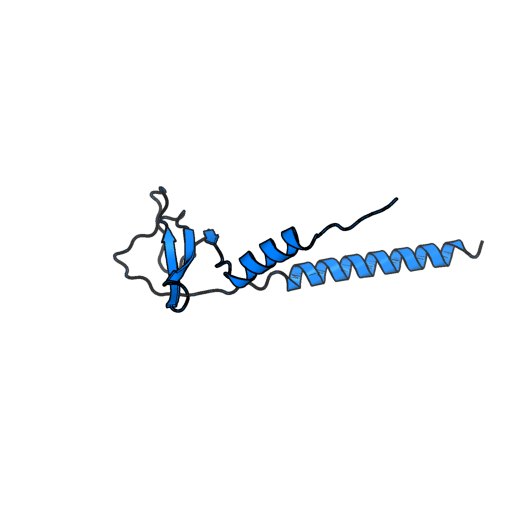OM 614 C CA . LYS A 1 85 ? 1.211 1.185 3.122 1.00 89.19 85 LYS A CA 1
ATOM 615 C C . LYS A 1 85 ? 1.908 -0.169 3.042 1.00 89.19 85 LYS A C 1
ATOM 617 O O . LYS A 1 85 ? 1.510 -1.127 3.707 1.00 89.19 85 LYS A O 1
ATOM 622 N N . GLY A 1 86 ? 2.959 -0.233 2.229 1.00 82.44 86 GLY A N 1
ATOM 623 C CA . GLY A 1 86 ? 3.817 -1.409 2.145 1.00 82.44 86 GLY A CA 1
ATOM 624 C C . GLY A 1 86 ? 4.588 -1.646 3.444 1.00 82.44 86 GLY A C 1
ATOM 625 O O . GLY A 1 86 ? 4.870 -0.713 4.197 1.00 82.44 86 GLY A O 1
ATOM 626 N N . PHE A 1 87 ? 4.947 -2.904 3.690 1.00 79.75 87 PHE A N 1
ATOM 627 C CA . PHE A 1 87 ? 5.940 -3.245 4.702 1.00 79.75 87 PHE A CA 1
ATOM 628 C C . PHE A 1 87 ? 7.327 -2.845 4.191 1.00 79.75 87 PHE A C 1
ATOM 630 O O . PHE A 1 87 ? 7.677 -3.199 3.068 1.00 79.75 87 PHE A O 1
ATOM 637 N N . ARG A 1 88 ? 8.117 -2.146 5.013 1.00 78.56 88 ARG A N 1
ATOM 638 C CA . ARG A 1 88 ? 9.562 -2.005 4.785 1.00 78.56 88 ARG A CA 1
ATOM 639 C C . ARG A 1 88 ? 10.281 -3.081 5.575 1.00 78.56 88 ARG A C 1
ATOM 641 O O . ARG A 1 88 ? 10.093 -3.150 6.793 1.00 78.56 88 ARG A O 1
ATOM 648 N N . SER A 1 89 ? 11.091 -3.899 4.909 1.00 76.94 89 SER A N 1
ATOM 649 C CA . SER A 1 89 ? 11.893 -4.884 5.625 1.00 76.94 89 SER A CA 1
ATOM 650 C C . SER A 1 89 ? 12.943 -4.203 6.494 1.00 76.94 89 SER A C 1
ATOM 652 O O . SER A 1 89 ? 13.359 -3.072 6.232 1.00 76.94 89 SER A O 1
ATOM 654 N N . LEU A 1 90 ? 13.365 -4.883 7.560 1.00 81.75 90 LEU A N 1
ATOM 655 C CA . LEU A 1 90 ? 14.548 -4.459 8.311 1.00 81.75 90 LEU A CA 1
ATOM 656 C C . LEU A 1 90 ? 15.775 -4.477 7.399 1.00 81.75 90 LEU A C 1
ATOM 658 O O . LEU A 1 90 ? 16.637 -3.622 7.532 1.00 81.75 90 LEU A O 1
ATOM 662 N N . GLU A 1 91 ? 15.813 -5.400 6.439 1.00 82.06 91 GLU A N 1
ATOM 663 C CA . GLU A 1 91 ? 16.861 -5.476 5.422 1.00 82.06 91 GLU A CA 1
ATOM 664 C C . GLU A 1 91 ? 16.887 -4.216 4.552 1.00 82.06 91 GLU A C 1
ATOM 666 O O . GLU A 1 91 ? 17.958 -3.652 4.363 1.00 82.06 91 GLU A O 1
ATOM 671 N N . ASP A 1 92 ? 15.724 -3.728 4.097 1.00 83.94 92 ASP A N 1
ATOM 672 C CA . ASP A 1 92 ? 15.627 -2.491 3.307 1.00 83.94 92 ASP A CA 1
ATOM 673 C C . ASP A 1 92 ? 16.138 -1.288 4.109 1.00 83.94 92 ASP A C 1
ATOM 675 O O . ASP A 1 92 ? 16.897 -0.465 3.605 1.00 83.94 92 ASP A O 1
ATOM 679 N N . GLN A 1 93 ? 15.751 -1.207 5.386 1.00 87.81 93 GLN A N 1
ATOM 680 C CA . GLN A 1 93 ? 16.147 -0.117 6.282 1.00 87.81 93 GLN A CA 1
ATOM 681 C C . GLN A 1 93 ? 17.641 -0.159 6.612 1.00 87.81 93 GLN A C 1
ATOM 683 O O . GLN A 1 93 ? 18.316 0.867 6.589 1.00 87.81 93 GLN A O 1
ATOM 688 N N . VAL A 1 94 ? 18.177 -1.343 6.909 1.00 88.88 94 VAL A N 1
ATOM 689 C CA . VAL A 1 94 ? 19.609 -1.534 7.160 1.00 88.88 94 VAL A CA 1
ATOM 690 C C . VAL A 1 94 ? 20.405 -1.270 5.884 1.00 88.88 94 VAL A C 1
ATOM 692 O O . VAL A 1 94 ? 21.441 -0.617 5.950 1.00 88.88 94 VAL A O 1
ATOM 695 N N . GLY A 1 95 ? 19.908 -1.702 4.725 1.00 88.00 95 GLY A N 1
ATOM 696 C CA . GLY A 1 95 ? 20.490 -1.400 3.420 1.00 88.00 95 GLY A CA 1
ATOM 697 C C . GLY A 1 95 ? 20.554 0.102 3.144 1.00 88.00 95 GLY A C 1
ATOM 698 O O . GLY A 1 95 ? 21.604 0.589 2.736 1.00 88.00 95 GLY A O 1
ATOM 699 N N . GLU A 1 96 ? 19.483 0.849 3.433 1.00 87.69 96 GLU A N 1
ATOM 700 C CA . GLU A 1 96 ? 19.451 2.315 3.327 1.00 87.69 96 GLU A CA 1
ATOM 701 C C . GLU A 1 96 ? 20.493 2.965 4.249 1.00 87.69 96 GLU A C 1
ATOM 703 O O . GLU A 1 96 ? 21.271 3.807 3.806 1.00 87.69 96 GLU A O 1
ATOM 708 N N . ILE A 1 97 ? 20.584 2.527 5.510 1.00 89.38 97 ILE A N 1
ATOM 709 C CA . ILE A 1 97 ? 21.582 3.035 6.464 1.00 89.38 97 ILE A CA 1
ATOM 710 C C . ILE A 1 97 ? 23.009 2.729 5.993 1.00 89.38 97 ILE A C 1
ATOM 712 O O . ILE A 1 97 ? 23.863 3.611 6.052 1.00 89.38 97 ILE A O 1
ATOM 716 N N . ILE A 1 98 ? 23.280 1.510 5.514 1.00 88.25 98 ILE A N 1
ATOM 717 C CA . ILE A 1 98 ? 24.594 1.133 4.975 1.00 88.25 98 ILE A CA 1
ATOM 718 C C . ILE A 1 98 ? 24.913 1.989 3.752 1.00 88.25 98 ILE A C 1
ATOM 720 O O . ILE A 1 98 ? 25.991 2.560 3.709 1.00 88.25 98 ILE A O 1
ATOM 724 N N . PHE A 1 99 ? 23.985 2.151 2.808 1.00 89.25 99 PHE A N 1
ATOM 725 C CA . PHE A 1 99 ? 24.173 2.990 1.620 1.00 89.25 99 PHE A CA 1
ATOM 726 C C . PHE A 1 99 ? 24.497 4.449 1.980 1.00 89.25 99 PHE A C 1
ATOM 728 O O . PHE A 1 99 ? 25.407 5.052 1.406 1.00 89.25 99 PHE A O 1
ATOM 735 N N . LEU A 1 100 ? 23.795 5.005 2.970 1.00 90.12 100 LEU A N 1
ATOM 736 C CA . LEU A 1 100 ? 24.053 6.347 3.492 1.00 90.12 100 LEU A CA 1
ATOM 737 C C . LEU A 1 100 ? 25.410 6.436 4.213 1.00 90.12 100 LEU A C 1
ATOM 739 O O . LEU A 1 100 ? 26.106 7.440 4.080 1.00 90.12 100 LEU A O 1
ATOM 743 N N . ALA A 1 101 ? 25.811 5.392 4.944 1.00 86.75 101 ALA A N 1
ATOM 744 C CA . ALA A 1 101 ? 27.050 5.356 5.723 1.00 86.75 101 ALA A CA 1
ATOM 745 C C . ALA A 1 101 ? 28.305 5.030 4.893 1.00 86.75 101 ALA A C 1
ATOM 747 O O . ALA A 1 101 ? 29.383 5.538 5.193 1.00 86.75 101 ALA A O 1
ATOM 748 N N . THR A 1 102 ? 28.192 4.204 3.849 1.00 82.25 102 THR A N 1
ATOM 749 C CA . THR A 1 102 ? 29.304 3.829 2.956 1.00 82.25 102 THR A CA 1
ATOM 750 C C . THR A 1 102 ? 29.501 4.815 1.809 1.00 82.25 102 THR A C 1
ATOM 752 O O . THR A 1 102 ? 30.348 4.585 0.952 1.00 82.25 102 THR A O 1
ATOM 755 N N . GLY A 1 103 ? 28.743 5.913 1.790 1.00 66.00 103 GLY A N 1
ATOM 756 C CA . GLY A 1 103 ? 28.894 6.978 0.814 1.00 66.00 103 GLY A CA 1
ATOM 757 C C . GLY A 1 103 ? 28.270 6.634 -0.532 1.00 66.00 103 GLY A C 1
ATOM 758 O O . GLY A 1 103 ? 28.962 6.289 -1.484 1.00 66.00 103 GLY A O 1
ATOM 759 N N . GLY A 1 104 ? 26.973 6.903 -0.666 1.00 59.44 104 GLY A N 1
ATOM 760 C CA . GLY A 1 104 ? 26.368 7.296 -1.941 1.00 59.44 104 GLY A CA 1
ATOM 761 C C . GLY A 1 104 ? 26.859 8.673 -2.418 1.00 59.44 104 GLY A C 1
ATOM 762 O O . GLY A 1 104 ? 26.064 9.489 -2.874 1.00 59.44 104 GLY A O 1
ATOM 763 N N . SER A 1 105 ? 28.155 8.959 -2.284 1.00 57.69 105 SER A N 1
ATOM 764 C CA . SER A 1 105 ? 28.794 10.103 -2.918 1.00 57.69 105 SER A CA 1
ATOM 765 C C . SER A 1 105 ? 29.110 9.693 -4.347 1.00 57.69 105 SER A C 1
ATOM 767 O O . SER A 1 105 ? 30.215 9.248 -4.650 1.00 57.69 105 SER A O 1
ATOM 769 N N . SER A 1 106 ? 28.137 9.857 -5.244 1.00 53.22 106 SER A N 1
ATOM 770 C CA . SER A 1 106 ? 28.484 10.161 -6.629 1.00 53.22 106 SER A CA 1
ATOM 771 C C . SER A 1 106 ? 29.126 11.542 -6.634 1.00 53.22 106 SER A C 1
ATOM 773 O O . SER A 1 106 ? 28.476 12.569 -6.805 1.00 53.22 106 SER A O 1
ATOM 775 N N . ASP A 1 107 ? 30.426 11.514 -6.366 1.00 55.44 107 ASP A N 1
ATOM 776 C CA . ASP A 1 107 ? 31.416 12.412 -6.922 1.00 55.44 107 ASP A CA 1
ATOM 777 C C . ASP A 1 107 ? 31.140 12.569 -8.424 1.00 55.44 107 ASP A C 1
ATOM 779 O O . ASP A 1 107 ? 31.471 11.719 -9.248 1.00 55.44 107 ASP A O 1
ATOM 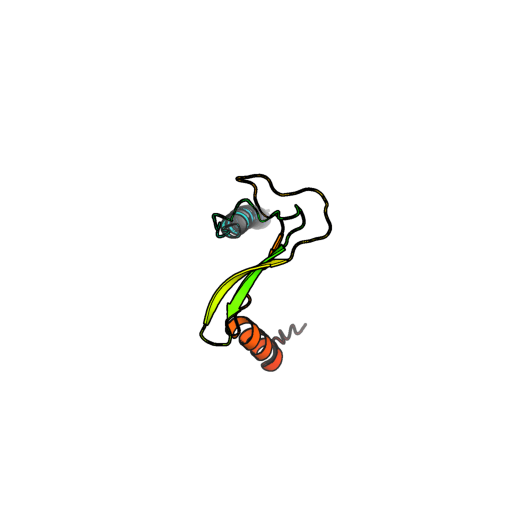783 N N . GLY A 1 108 ? 30.409 13.629 -8.752 1.00 45.66 108 GLY A N 1
ATOM 784 C CA . GLY A 1 108 ? 30.288 14.165 -10.095 1.00 45.66 108 GLY A CA 1
ATOM 785 C C . GLY A 1 108 ? 31.224 15.355 -10.211 1.00 45.66 108 GLY A C 1
ATOM 786 O O . GLY A 1 108 ? 30.769 16.495 -10.215 1.00 45.66 108 GLY A O 1
ATOM 787 N N . GLY A 1 109 ? 32.529 15.094 -10.261 1.00 54.88 109 GLY A N 1
ATOM 788 C CA . GLY A 1 109 ? 33.507 16.080 -10.694 1.00 54.88 109 GLY A CA 1
ATOM 789 C C . GLY A 1 109 ? 33.310 16.416 -12.174 1.00 54.88 109 GLY A C 1
ATOM 790 O O . GLY A 1 109 ? 33.673 15.616 -13.038 1.00 54.88 109 GLY A O 1
ATOM 791 N N . GLN A 1 110 ? 32.706 17.577 -12.444 1.00 43.03 110 GLN A N 1
ATOM 792 C CA . GLN A 1 110 ? 33.164 18.673 -13.324 1.00 43.03 110 GLN A CA 1
ATOM 793 C C . GLN A 1 110 ? 32.049 19.704 -13.522 1.00 43.03 110 GLN A C 1
ATOM 795 O O . GLN A 1 110 ? 30.942 19.311 -13.948 1.00 43.03 110 GLN A O 1
#

Radius of gyration: 23.95 Å; chains: 1; bounding box: 54×32×64 Å

Foldseek 3Di:
DPPVVVVVVVVVVVVVVVVVVVVVVVVVVPDDDDDDDDDDPVDWAALQKEWEWDADPDPGDIDIDIDGDDHPHTADVVGDRPHYDYDDDPCNVVVVVCPVVVDPPPPPDD